Protein AF-A0A1V5QU89-F1 (afdb_monomer_lite)

Secondary structure (DSSP, 8-state):
-------------PPPPPSPPP-TTHHHHHHHHHHHHHS-PPPHHHHHHHHHHHHHHHHHHHTT---GGGG---TT--S--SHHHHHHHHHHHHHHHHHTS-TTTT--S-TTSPPHHHHHHTS-HHHHHHHHHH-TTHHHHHHHHHTT-

Foldseek 3Di:
DDDDDDDDDDDDDDDDDDDDDPPVPVVVVVVVVVVVVVQDQDDVVLLVVLVVLVCVQLVCLLVLHGDVVSLDDPPPDDDQHDDSSVQSPLVSLLVCCVVVVCLLVQDDPDPPDDGNLRSLVVHDPVVNVSVCVSDVSNVVSNVNNVVVD

Radius of gyration: 30.89 Å; chains: 1; bounding box: 98×72×44 Å

pLDDT: mean 72.02, std 16.31, range [33.56, 92.19]

Sequence (149 aa):
MFNPAISPPSGAGPRPPGPERPPSSGFASALSEARQALEPTPDPRDEAAALQEKFRILYRLSLGLVDPALLKAKEGGEAPAGPARMEVETLKQLLRRLLRGGAAEGRSDDPQEPSLSALFQALPSEIRNLLLRAFPWLQKALQMEAQRS

Structure (mmCIF, N/CA/C/O backbone):
data_AF-A0A1V5QU89-F1
#
_entry.id   AF-A0A1V5QU89-F1
#
loop_
_atom_site.group_PDB
_atom_site.id
_atom_site.type_symbol
_atom_site.label_atom_id
_atom_site.label_alt_id
_atom_site.label_comp_id
_atom_site.label_asym_id
_atom_site.label_entity_id
_atom_site.label_seq_id
_atom_site.pdbx_PDB_ins_code
_atom_site.Cartn_x
_atom_site.Cartn_y
_atom_site.Cartn_z
_atom_site.occupancy
_atom_site.B_iso_or_equiv
_atom_site.auth_seq_id
_atom_site.auth_comp_id
_atom_site.auth_asym_id
_atom_site.auth_atom_id
_atom_site.pdbx_PDB_model_num
ATOM 1 N N . MET A 1 1 ? 86.283 55.323 -20.550 1.00 38.22 1 MET A N 1
ATOM 2 C CA . MET A 1 1 ? 85.951 55.886 -19.220 1.00 38.22 1 MET A CA 1
ATOM 3 C C . MET A 1 1 ? 84.440 56.092 -19.135 1.00 38.22 1 MET A C 1
ATOM 5 O O . MET A 1 1 ? 83.819 56.298 -20.165 1.00 38.22 1 MET A O 1
ATOM 9 N N . PHE A 1 2 ? 83.887 55.910 -17.935 1.00 33.56 2 PHE A N 1
ATOM 10 C CA . PHE A 1 2 ? 82.477 55.697 -17.560 1.00 33.56 2 PHE A CA 1
ATOM 11 C C . PHE A 1 2 ? 81.513 56.905 -17.712 1.00 33.56 2 PHE A C 1
ATOM 13 O O . PHE A 1 2 ? 81.912 58.005 -17.357 1.00 33.56 2 PHE A O 1
ATOM 20 N N . ASN A 1 3 ? 80.252 56.590 -18.097 1.00 44.69 3 ASN A N 1
ATOM 21 C CA . ASN A 1 3 ? 78.893 57.108 -17.737 1.00 44.69 3 ASN A CA 1
ATOM 22 C C . ASN A 1 3 ? 78.545 58.625 -17.798 1.00 44.69 3 ASN A C 1
ATOM 24 O O . ASN A 1 3 ? 79.433 59.430 -17.545 1.00 44.69 3 ASN A O 1
ATOM 28 N N . PRO A 1 4 ? 77.263 59.050 -18.041 1.00 50.00 4 PRO A N 1
ATOM 29 C CA . PRO A 1 4 ? 76.065 58.543 -17.332 1.00 50.00 4 PRO A CA 1
ATOM 30 C C . PRO A 1 4 ? 74.681 58.580 -18.053 1.00 50.00 4 PRO A C 1
ATOM 32 O O . PRO A 1 4 ? 74.516 59.084 -19.156 1.00 50.00 4 PRO A O 1
ATOM 35 N N . ALA A 1 5 ? 73.681 58.126 -17.285 1.00 40.44 5 ALA A N 1
ATOM 36 C CA . ALA A 1 5 ? 72.292 58.603 -17.211 1.00 40.44 5 ALA A CA 1
ATOM 37 C C . ALA A 1 5 ? 71.214 57.949 -18.101 1.00 40.44 5 ALA A C 1
ATOM 39 O O . ALA A 1 5 ? 71.023 58.232 -19.277 1.00 40.44 5 ALA A O 1
ATOM 40 N N . ILE A 1 6 ? 70.441 57.120 -17.401 1.00 48.19 6 ILE A N 1
ATOM 41 C CA . ILE A 1 6 ? 69.148 56.526 -17.725 1.00 48.19 6 ILE A CA 1
ATOM 42 C C . ILE A 1 6 ? 68.062 57.613 -17.787 1.00 48.19 6 ILE A C 1
ATOM 44 O O . ILE A 1 6 ? 67.960 58.449 -16.888 1.00 48.19 6 ILE A O 1
ATOM 48 N N . SER A 1 7 ? 67.183 57.536 -18.787 1.00 43.94 7 SER A N 1
ATOM 49 C CA . SER A 1 7 ? 65.785 57.984 -18.701 1.00 43.94 7 SER A CA 1
ATOM 50 C C . SER A 1 7 ? 64.900 57.147 -19.643 1.00 43.94 7 SER A C 1
ATOM 52 O O . SER A 1 7 ? 65.398 56.667 -20.662 1.00 43.94 7 SER A O 1
ATOM 54 N N . PRO A 1 8 ? 63.626 56.896 -19.281 1.00 58.94 8 PRO A N 1
ATOM 55 C CA . PRO A 1 8 ? 62.801 55.838 -19.865 1.00 58.94 8 PRO A CA 1
ATOM 56 C C . PRO A 1 8 ? 61.968 56.347 -21.052 1.00 58.94 8 PRO A C 1
ATOM 58 O O . PRO A 1 8 ? 61.828 57.557 -21.234 1.00 58.94 8 PRO A O 1
ATOM 61 N N . PRO A 1 9 ? 61.293 55.443 -21.781 1.00 43.44 9 PRO A N 1
ATOM 62 C CA . PRO A 1 9 ? 59.953 55.801 -22.219 1.00 43.44 9 PRO A CA 1
ATOM 63 C C . PRO A 1 9 ? 58.907 54.742 -21.876 1.00 43.44 9 PRO A C 1
ATOM 65 O O . PRO A 1 9 ? 59.068 53.542 -22.096 1.00 43.44 9 PRO A O 1
ATOM 68 N N . SER A 1 10 ? 57.805 55.269 -21.348 1.00 49.88 10 SER A N 1
ATOM 69 C CA . SER A 1 10 ? 56.456 54.728 -21.373 1.00 49.88 10 SER A CA 1
ATOM 70 C C . SER A 1 10 ? 56.177 53.840 -22.582 1.00 49.88 10 SER A C 1
ATOM 72 O O . SER A 1 10 ? 56.321 54.255 -23.728 1.00 49.88 10 SER A O 1
ATOM 74 N N . GLY A 1 11 ? 55.671 52.647 -22.304 1.00 41.56 11 GLY A N 1
ATOM 75 C CA . GLY A 1 11 ? 55.155 51.740 -23.314 1.00 41.56 11 GLY A CA 1
ATOM 76 C C . GLY A 1 11 ? 54.374 50.632 -22.638 1.00 41.56 11 GLY A C 1
ATOM 77 O O . GLY A 1 11 ? 54.905 49.557 -22.383 1.00 41.56 11 GLY A O 1
ATOM 78 N N . ALA A 1 12 ? 53.122 50.922 -22.292 1.00 50.53 12 ALA A N 1
ATOM 79 C CA . ALA A 1 12 ? 52.159 49.915 -21.883 1.00 50.53 12 ALA A CA 1
ATOM 80 C C . ALA A 1 12 ? 51.992 48.891 -23.021 1.00 50.53 12 ALA A C 1
ATOM 82 O O . ALA A 1 12 ? 51.445 49.211 -24.073 1.00 50.53 12 ALA A O 1
ATOM 83 N N . GLY A 1 13 ? 52.484 47.672 -22.802 1.00 43.09 13 GLY A N 1
ATOM 84 C CA . GLY A 1 13 ? 52.249 46.495 -23.639 1.00 43.09 13 GLY A CA 1
ATOM 85 C C . GLY A 1 13 ? 51.546 45.407 -22.816 1.00 43.09 13 GLY A C 1
ATOM 86 O O . GLY A 1 13 ? 51.768 45.334 -21.605 1.00 43.09 13 GLY A O 1
ATOM 87 N N . PRO A 1 14 ? 50.650 44.609 -23.421 1.00 48.91 14 PRO A N 1
ATOM 88 C CA . PRO A 1 14 ? 49.651 43.828 -22.698 1.00 48.91 14 PRO A CA 1
ATOM 89 C C . PRO A 1 14 ? 50.272 42.721 -21.836 1.00 48.91 14 PRO A C 1
ATOM 91 O O . PRO A 1 14 ? 51.182 42.008 -22.257 1.00 48.91 14 PRO A O 1
ATOM 94 N N . ARG A 1 15 ? 49.739 42.577 -20.616 1.00 51.44 15 ARG A N 1
ATOM 95 C CA . ARG A 1 15 ? 50.025 41.474 -19.686 1.00 51.44 15 ARG A CA 1
ATOM 96 C C . ARG A 1 15 ? 49.841 40.119 -20.394 1.00 51.44 15 ARG A C 1
ATOM 98 O O . ARG A 1 15 ? 48.852 39.969 -21.113 1.00 51.44 15 ARG A O 1
ATOM 105 N N . PRO A 1 16 ? 50.713 39.122 -20.155 1.00 54.44 16 PRO A N 1
ATOM 106 C CA . PRO A 1 16 ? 50.487 37.769 -20.655 1.00 54.44 16 PRO A CA 1
ATOM 107 C C . PRO A 1 16 ? 49.185 37.202 -20.061 1.00 54.44 16 PRO A C 1
ATOM 109 O O . PRO A 1 16 ? 48.870 37.508 -18.903 1.00 54.44 16 PRO A O 1
ATOM 112 N N . PRO A 1 17 ? 48.413 36.402 -20.820 1.00 51.78 17 PRO A N 1
ATOM 113 C CA . PRO A 1 17 ? 47.207 35.780 -20.295 1.00 51.78 17 PRO A CA 1
ATOM 114 C C . PRO A 1 17 ? 47.590 34.871 -19.122 1.00 51.78 17 PRO A C 1
ATOM 116 O O . PRO A 1 17 ? 48.473 34.022 -19.235 1.00 51.78 17 PRO A O 1
ATOM 119 N N . GLY A 1 18 ? 46.962 35.105 -17.968 1.00 50.09 18 GLY A N 1
ATOM 120 C CA . GLY A 1 18 ? 47.075 34.224 -16.807 1.00 50.09 18 GLY A CA 1
ATOM 121 C C . GLY A 1 18 ? 46.565 32.815 -17.132 1.00 50.09 18 GLY A C 1
ATOM 122 O O . GLY A 1 18 ? 45.877 32.642 -18.140 1.00 50.09 18 GLY A O 1
ATOM 123 N N . PRO A 1 19 ? 46.896 31.810 -16.300 1.00 48.00 19 PRO A N 1
ATOM 124 C CA . PRO A 1 19 ? 46.537 30.421 -16.559 1.00 48.00 19 PRO A CA 1
ATOM 125 C C . PRO A 1 19 ? 45.036 30.312 -16.810 1.00 48.00 19 PRO A C 1
ATOM 127 O O . PRO A 1 19 ? 44.230 30.851 -16.045 1.00 48.00 19 PRO A O 1
ATOM 130 N N . GLU A 1 20 ? 44.688 29.660 -17.918 1.00 50.91 20 GLU A N 1
ATOM 131 C CA . GLU A 1 20 ? 43.312 29.460 -18.332 1.00 50.91 20 GLU A CA 1
ATOM 132 C C . GLU A 1 20 ? 42.487 28.918 -17.166 1.00 50.91 20 GLU A C 1
ATOM 134 O O . GLU A 1 20 ? 42.821 27.925 -16.515 1.00 50.91 20 GLU A O 1
ATOM 139 N N . ARG A 1 21 ? 41.402 29.633 -16.883 1.00 54.91 21 ARG A N 1
ATOM 140 C CA . ARG A 1 21 ? 40.349 29.216 -15.967 1.00 54.91 21 ARG A CA 1
ATOM 141 C C . ARG A 1 21 ? 39.926 27.798 -16.388 1.00 54.91 21 ARG A C 1
ATOM 143 O O . ARG A 1 21 ? 39.635 27.614 -17.570 1.00 54.91 21 ARG A O 1
ATOM 150 N N . PRO A 1 22 ? 39.881 26.800 -15.488 1.00 53.59 22 PRO A N 1
ATOM 151 C CA . PRO A 1 22 ? 39.483 25.455 -15.888 1.00 53.59 22 PRO A CA 1
ATOM 152 C C . PRO A 1 22 ? 38.062 25.494 -16.478 1.00 53.59 22 PRO A C 1
ATOM 154 O O . PRO A 1 22 ? 37.254 26.315 -16.026 1.00 53.59 22 PRO A O 1
ATOM 157 N N . PRO A 1 23 ? 37.715 24.623 -17.447 1.00 48.41 23 PRO A N 1
ATOM 158 C CA . PRO A 1 23 ? 36.350 24.500 -17.951 1.00 48.41 23 PRO A CA 1
ATOM 159 C C . PRO A 1 23 ? 35.462 23.869 -16.866 1.00 48.41 23 PRO A C 1
ATOM 161 O O . PRO A 1 23 ? 35.110 22.693 -16.910 1.00 48.41 23 PRO A O 1
ATOM 164 N N . SER A 1 24 ? 35.098 24.645 -15.848 1.00 54.50 24 SER A N 1
ATOM 165 C CA . SER A 1 24 ? 34.388 24.176 -14.654 1.00 54.50 24 SER A CA 1
ATOM 166 C C . SER A 1 24 ? 32.882 23.966 -14.857 1.00 54.50 24 SER A C 1
ATOM 168 O O . SER A 1 24 ? 32.179 23.662 -13.900 1.00 54.50 24 SER A O 1
ATOM 170 N N . SER A 1 25 ? 32.373 24.068 -16.089 1.00 57.69 25 SER A N 1
ATOM 171 C CA . SER A 1 25 ? 30.949 23.856 -16.395 1.00 57.69 25 SER A CA 1
ATOM 172 C C . SER A 1 25 ? 30.681 22.581 -17.208 1.00 57.69 25 SER A C 1
ATOM 174 O O . SER A 1 25 ? 29.735 21.855 -16.905 1.00 57.69 25 SER A O 1
ATOM 176 N N . GLY A 1 26 ? 31.547 22.237 -18.170 1.00 58.09 26 GLY A N 1
ATOM 177 C CA . GLY A 1 26 ? 31.372 21.041 -19.005 1.00 58.09 26 GLY A CA 1
ATOM 178 C C . GLY A 1 26 ? 31.742 19.741 -18.293 1.00 58.09 26 GLY A C 1
ATOM 179 O O . GLY A 1 26 ? 31.013 18.763 -18.384 1.00 58.09 26 GLY A O 1
ATOM 180 N N . PHE A 1 27 ? 32.833 19.742 -17.519 1.00 66.81 27 PHE A N 1
ATOM 181 C CA . PHE A 1 27 ? 33.292 18.545 -16.808 1.00 66.81 27 PHE A CA 1
ATOM 182 C C . PHE A 1 27 ? 32.328 18.121 -15.694 1.00 66.81 27 PHE A C 1
ATOM 184 O O . PHE A 1 27 ? 32.029 16.941 -15.557 1.00 66.81 27 PHE A O 1
ATOM 191 N N . ALA A 1 28 ? 31.800 19.079 -14.926 1.00 66.69 28 ALA A N 1
ATOM 192 C CA . ALA A 1 28 ? 30.814 18.795 -13.884 1.00 66.69 28 ALA A CA 1
ATOM 193 C C . ALA A 1 28 ? 29.495 18.264 -14.473 1.00 66.69 28 ALA A C 1
ATOM 195 O O . ALA A 1 28 ? 28.909 17.338 -13.919 1.00 66.69 28 ALA A O 1
ATOM 196 N N . SER A 1 29 ? 29.069 18.803 -15.620 1.00 67.31 29 SER A N 1
ATOM 197 C CA . SER A 1 29 ? 27.878 18.332 -16.337 1.00 67.31 29 SER A CA 1
ATOM 198 C C . SER A 1 29 ? 28.091 16.931 -16.916 1.00 67.31 29 SER A C 1
ATOM 200 O O . SER A 1 29 ? 27.281 16.050 -16.657 1.00 67.31 29 SER A O 1
ATOM 202 N N . ALA A 1 30 ? 29.231 16.681 -17.567 1.00 73.12 30 ALA A N 1
ATOM 203 C CA . ALA A 1 30 ? 29.586 15.365 -18.099 1.00 73.12 30 ALA A CA 1
ATOM 204 C C . ALA A 1 30 ? 29.763 14.309 -16.995 1.00 73.12 30 ALA A C 1
ATOM 206 O O . ALA A 1 30 ? 29.394 13.153 -17.174 1.00 73.12 30 ALA A O 1
ATOM 207 N N . LEU A 1 31 ? 30.292 14.693 -15.827 1.00 71.50 31 LEU A N 1
ATOM 208 C CA . LEU A 1 31 ? 30.388 13.812 -14.662 1.00 71.50 31 LEU A CA 1
ATOM 209 C C . LEU A 1 31 ? 29.003 13.510 -14.068 1.00 71.50 31 LEU A C 1
ATOM 211 O O . LEU A 1 31 ? 28.771 12.398 -13.600 1.00 71.50 31 LEU A O 1
ATOM 215 N N . SER A 1 32 ? 28.085 14.480 -14.100 1.00 66.38 32 SER A N 1
ATOM 216 C CA . SER A 1 32 ? 26.687 14.302 -13.693 1.00 66.38 32 SER A CA 1
ATOM 217 C C . SER A 1 32 ? 25.935 13.377 -14.656 1.00 66.38 32 SER A C 1
ATOM 219 O O . SER A 1 32 ? 25.279 12.441 -14.208 1.00 66.38 32 SER A O 1
ATOM 221 N N . GLU A 1 33 ? 26.092 13.563 -15.968 1.00 63.84 33 GLU A N 1
ATOM 222 C CA . GLU A 1 33 ? 25.523 12.683 -16.999 1.00 63.84 33 GLU A CA 1
ATOM 223 C C . GLU A 1 33 ? 26.108 11.269 -16.925 1.00 63.84 33 GLU A C 1
ATOM 225 O O . GLU A 1 33 ? 25.363 10.292 -16.940 1.00 63.84 33 GLU A O 1
ATOM 230 N N . ALA A 1 34 ? 27.428 11.139 -16.761 1.00 66.12 34 ALA A N 1
ATOM 231 C CA . ALA A 1 34 ? 28.078 9.844 -16.586 1.00 66.12 34 ALA A CA 1
ATOM 232 C C . ALA A 1 34 ? 27.600 9.135 -15.309 1.00 66.12 34 ALA A C 1
ATOM 234 O O . ALA A 1 34 ? 27.392 7.926 -15.331 1.00 66.12 34 ALA A O 1
ATOM 235 N N . ARG A 1 35 ? 27.369 9.873 -14.212 1.00 60.03 35 ARG A N 1
ATOM 236 C CA . ARG A 1 35 ? 26.763 9.318 -12.990 1.00 60.03 35 ARG A CA 1
ATOM 237 C C . ARG A 1 35 ? 25.326 8.857 -13.210 1.00 60.03 35 ARG A C 1
ATOM 239 O O . ARG A 1 35 ? 24.988 7.779 -12.749 1.00 60.03 35 ARG A O 1
ATOM 246 N N . GLN A 1 36 ? 24.508 9.624 -13.928 1.00 56.53 36 GLN A N 1
ATOM 247 C CA . GLN A 1 36 ? 23.132 9.230 -14.252 1.00 56.53 36 GLN A CA 1
ATOM 248 C C . GLN A 1 36 ? 23.075 8.021 -15.197 1.00 56.53 36 GLN A C 1
ATOM 250 O O . GLN A 1 36 ? 22.178 7.197 -15.073 1.00 56.53 36 GLN A O 1
ATOM 255 N N . ALA A 1 37 ? 24.052 7.869 -16.096 1.00 58.91 37 ALA A N 1
ATOM 256 C CA . ALA A 1 37 ? 24.194 6.687 -16.950 1.00 58.91 37 ALA A CA 1
ATOM 257 C C . ALA A 1 37 ? 24.700 5.438 -16.197 1.00 58.91 37 ALA A C 1
ATOM 259 O O . ALA A 1 37 ? 24.562 4.322 -16.695 1.00 58.91 37 ALA A O 1
ATOM 260 N N . LEU A 1 38 ? 25.298 5.630 -15.016 1.00 56.53 38 LEU A N 1
ATOM 261 C CA . LEU A 1 38 ? 25.749 4.581 -14.096 1.00 56.53 38 LEU A CA 1
ATOM 262 C C . LEU A 1 38 ? 24.706 4.246 -13.018 1.00 56.53 38 LEU A C 1
ATOM 264 O O . LEU A 1 38 ? 24.891 3.265 -12.297 1.00 56.53 38 LEU A O 1
ATOM 268 N N . GLU A 1 39 ? 23.626 5.025 -12.899 1.00 55.31 39 GLU A N 1
ATOM 269 C CA . GLU A 1 39 ? 22.482 4.634 -12.080 1.00 55.31 39 GLU A CA 1
ATOM 270 C C . GLU A 1 39 ? 21.807 3.428 -12.750 1.00 55.31 39 GLU A C 1
ATOM 272 O O . GLU A 1 39 ? 21.556 3.459 -13.960 1.00 55.31 39 GLU A O 1
ATOM 277 N N . PRO A 1 40 ? 21.538 2.342 -12.003 1.00 55.94 40 PRO A N 1
ATOM 278 C CA . PRO A 1 40 ? 20.960 1.136 -12.569 1.00 55.94 40 PRO A CA 1
ATOM 279 C C . PRO A 1 40 ? 19.612 1.484 -13.194 1.00 55.94 40 PRO A C 1
ATOM 281 O O . PRO A 1 40 ? 18.650 1.830 -12.506 1.00 55.94 40 PRO A O 1
ATOM 284 N N . THR A 1 41 ? 19.549 1.404 -14.521 1.00 57.97 41 THR A N 1
ATOM 285 C CA . THR A 1 41 ? 18.286 1.522 -15.238 1.00 57.97 41 THR A CA 1
ATOM 286 C C . THR A 1 41 ? 17.426 0.336 -14.813 1.00 57.97 41 THR A C 1
ATOM 288 O O . THR A 1 41 ? 17.884 -0.806 -14.907 1.00 57.97 41 THR A O 1
ATOM 291 N N . PRO A 1 42 ? 16.213 0.570 -14.290 1.00 61.34 42 PRO A N 1
ATOM 292 C CA . PRO A 1 42 ? 15.371 -0.522 -13.838 1.00 61.34 42 PRO A CA 1
ATOM 293 C C . PRO A 1 42 ? 15.008 -1.414 -15.027 1.00 61.34 42 PRO A C 1
ATOM 295 O O . PRO A 1 42 ? 14.614 -0.919 -16.085 1.00 61.34 42 PRO A O 1
ATOM 298 N N . ASP A 1 43 ? 15.156 -2.733 -14.866 1.00 71.88 43 ASP A N 1
ATOM 299 C CA . ASP A 1 43 ? 14.748 -3.681 -15.902 1.00 71.88 43 ASP A CA 1
ATOM 300 C C . ASP A 1 43 ? 13.231 -3.520 -16.132 1.00 71.88 43 ASP A C 1
ATOM 302 O O . ASP A 1 43 ? 12.445 -3.635 -15.182 1.00 71.88 43 ASP A O 1
ATOM 306 N N . PRO A 1 44 ? 12.773 -3.266 -17.371 1.00 71.50 44 PRO A N 1
ATOM 307 C CA . PRO A 1 44 ? 11.353 -3.074 -17.663 1.00 71.50 44 PRO A CA 1
ATOM 308 C C . PRO A 1 44 ? 10.486 -4.278 -17.259 1.00 71.50 44 PRO A C 1
ATOM 310 O O . PRO A 1 44 ? 9.293 -4.122 -16.984 1.00 71.50 44 PRO A O 1
ATOM 313 N N . ARG A 1 45 ? 11.056 -5.489 -17.191 1.00 75.88 45 ARG A N 1
ATOM 314 C CA . ARG A 1 45 ? 10.357 -6.679 -16.682 1.00 75.88 45 ARG A CA 1
ATOM 315 C C . ARG A 1 45 ? 10.164 -6.622 -15.173 1.00 75.88 45 ARG A C 1
ATOM 317 O O . ARG A 1 45 ? 9.100 -7.016 -14.692 1.00 75.88 45 ARG A O 1
ATOM 324 N N . ASP A 1 46 ? 11.154 -6.124 -14.438 1.00 75.50 46 ASP A N 1
ATOM 325 C CA . ASP A 1 46 ? 11.048 -5.922 -12.994 1.00 75.50 46 ASP A CA 1
ATOM 326 C C . ASP A 1 46 ? 10.039 -4.818 -12.657 1.00 75.50 46 ASP A C 1
ATOM 328 O O . ASP A 1 46 ? 9.279 -4.965 -11.696 1.00 75.50 46 ASP A O 1
ATOM 332 N N . GLU A 1 47 ? 9.964 -3.758 -13.469 1.00 79.00 47 GLU A N 1
ATOM 333 C CA . GLU A 1 47 ? 8.930 -2.729 -13.319 1.00 79.00 47 GLU A CA 1
ATOM 334 C C . GLU A 1 47 ? 7.527 -3.268 -13.605 1.00 79.00 47 GLU A C 1
ATOM 336 O O . GLU A 1 47 ? 6.605 -3.044 -12.817 1.00 79.00 47 GLU A O 1
ATOM 341 N N . ALA A 1 48 ? 7.352 -4.021 -14.695 1.00 81.00 48 ALA A N 1
ATOM 342 C CA . ALA A 1 48 ? 6.066 -4.628 -15.028 1.00 81.00 48 ALA A CA 1
ATOM 343 C C . ALA A 1 48 ? 5.598 -5.606 -13.935 1.00 81.00 48 ALA A C 1
ATOM 345 O O . ALA A 1 48 ? 4.424 -5.599 -13.555 1.00 81.00 48 ALA A O 1
ATOM 346 N N . ALA A 1 49 ? 6.518 -6.405 -13.382 1.00 83.94 49 ALA A N 1
ATOM 347 C CA . ALA A 1 49 ? 6.233 -7.294 -12.260 1.00 83.94 49 ALA A CA 1
ATOM 348 C C . ALA A 1 49 ? 5.845 -6.513 -10.992 1.00 83.94 49 ALA A C 1
ATOM 350 O O . ALA A 1 49 ? 4.876 -6.881 -10.323 1.00 83.94 49 ALA A O 1
ATOM 351 N N . ALA A 1 50 ? 6.541 -5.411 -10.691 1.00 84.19 50 ALA A N 1
ATOM 352 C CA . ALA A 1 50 ? 6.206 -4.542 -9.566 1.00 84.19 50 ALA A CA 1
ATOM 353 C C . ALA A 1 50 ? 4.817 -3.909 -9.736 1.00 84.19 50 ALA A C 1
ATOM 355 O O . ALA A 1 50 ? 4.006 -3.933 -8.813 1.00 84.19 50 ALA A O 1
ATOM 356 N N . LEU A 1 51 ? 4.483 -3.413 -10.929 1.00 86.31 51 LEU A N 1
ATOM 357 C CA . LEU A 1 51 ? 3.147 -2.886 -11.214 1.00 86.31 51 LEU A CA 1
ATOM 358 C C . LEU A 1 51 ? 2.070 -3.965 -11.063 1.00 86.31 51 LEU A C 1
ATOM 360 O O . LEU A 1 51 ? 1.037 -3.718 -10.441 1.00 86.31 51 LEU A O 1
ATOM 364 N N . GLN A 1 52 ? 2.307 -5.177 -11.570 1.00 87.06 52 GLN A N 1
ATOM 365 C CA . GLN A 1 52 ? 1.370 -6.288 -11.404 1.00 87.06 52 GLN A CA 1
ATOM 366 C C . GLN A 1 52 ? 1.161 -6.635 -9.922 1.00 87.06 52 GLN A C 1
ATOM 368 O O . GLN A 1 52 ? 0.031 -6.872 -9.487 1.00 87.06 52 GLN A O 1
ATOM 373 N N . GLU A 1 53 ? 2.232 -6.638 -9.131 1.00 88.25 53 GLU A N 1
ATOM 374 C CA . GLU A 1 53 ? 2.163 -6.857 -7.690 1.00 88.25 53 GLU A CA 1
ATOM 375 C C . GLU A 1 53 ? 1.404 -5.730 -6.975 1.00 88.25 53 GLU A C 1
ATOM 377 O O . GLU A 1 53 ? 0.491 -6.015 -6.194 1.00 88.25 53 GLU A O 1
ATOM 382 N N . LYS A 1 54 ? 1.686 -4.466 -7.316 1.00 90.00 54 LYS A N 1
ATOM 383 C CA . LYS A 1 54 ? 0.943 -3.287 -6.846 1.00 90.00 54 LYS A CA 1
ATOM 384 C C . LYS A 1 54 ? -0.551 -3.461 -7.091 1.00 90.00 54 LYS A C 1
ATOM 386 O O . LYS A 1 54 ? -1.340 -3.344 -6.157 1.00 90.00 54 LYS A O 1
ATOM 391 N N . PHE A 1 55 ? -0.950 -3.809 -8.314 1.00 90.06 55 PHE A N 1
ATOM 392 C CA . PHE A 1 55 ? -2.359 -4.032 -8.641 1.00 90.06 55 PHE A CA 1
ATOM 393 C C . PHE A 1 55 ? -2.981 -5.158 -7.816 1.00 90.06 55 PHE A C 1
ATOM 395 O O . PHE A 1 55 ? -4.098 -4.999 -7.328 1.00 90.06 55 PHE A O 1
ATOM 402 N N . ARG A 1 56 ? -2.271 -6.272 -7.600 1.00 90.19 56 ARG A N 1
ATOM 403 C CA . ARG A 1 56 ? -2.769 -7.374 -6.759 1.00 90.19 56 ARG A CA 1
ATOM 404 C C . ARG A 1 56 ? -2.981 -6.937 -5.311 1.00 90.19 56 ARG A C 1
ATOM 406 O O . ARG A 1 56 ? -4.016 -7.269 -4.734 1.00 90.19 56 ARG A O 1
ATOM 413 N N . ILE A 1 57 ? -2.034 -6.190 -4.744 1.00 90.69 57 ILE A N 1
ATOM 414 C CA . ILE A 1 57 ? -2.126 -5.662 -3.377 1.00 90.69 57 ILE A CA 1
ATOM 415 C C . ILE A 1 57 ? -3.303 -4.683 -3.267 1.00 90.69 57 ILE A C 1
ATOM 417 O O . ILE A 1 57 ? -4.158 -4.851 -2.398 1.00 90.69 57 ILE A O 1
ATOM 421 N N . LEU A 1 58 ? -3.395 -3.705 -4.175 1.00 91.00 58 LEU A N 1
ATOM 422 C CA . LEU A 1 58 ? -4.465 -2.702 -4.178 1.00 91.00 58 LEU A CA 1
ATOM 423 C C . LEU A 1 58 ? -5.847 -3.325 -4.405 1.00 91.00 58 LEU A C 1
ATOM 425 O O . LEU A 1 58 ? -6.809 -2.941 -3.744 1.00 91.00 58 LEU A O 1
ATOM 429 N N . TYR A 1 59 ? -5.951 -4.320 -5.289 1.00 89.62 59 TYR A N 1
ATOM 430 C CA . TYR A 1 59 ? -7.195 -5.050 -5.518 1.00 89.62 59 TYR A CA 1
ATOM 431 C C . TYR A 1 59 ? -7.660 -5.768 -4.249 1.00 89.62 59 TYR A C 1
ATOM 433 O O . TYR A 1 59 ? -8.811 -5.616 -3.845 1.00 89.62 59 TYR A O 1
ATOM 441 N N . ARG A 1 60 ? -6.767 -6.489 -3.560 1.00 88.25 60 ARG A N 1
ATOM 442 C CA . ARG A 1 60 ? -7.099 -7.141 -2.282 1.00 88.25 60 ARG A CA 1
ATOM 443 C C . ARG A 1 60 ? -7.508 -6.118 -1.221 1.00 88.25 60 ARG A C 1
ATOM 445 O O . ARG A 1 60 ? -8.553 -6.297 -0.597 1.00 88.25 60 ARG A O 1
ATOM 452 N N . LEU A 1 61 ? -6.764 -5.018 -1.103 1.00 88.69 61 LEU A N 1
ATOM 453 C CA . LEU A 1 61 ? -7.086 -3.909 -0.198 1.00 88.69 61 LEU A CA 1
ATOM 454 C C . LEU A 1 61 ? -8.468 -3.313 -0.468 1.00 88.69 61 LEU A C 1
ATOM 456 O O . LEU A 1 61 ? -9.195 -3.015 0.474 1.00 88.69 61 LEU A O 1
ATOM 460 N N . SER A 1 62 ? -8.859 -3.183 -1.738 1.00 85.19 62 SER A N 1
ATOM 461 C CA . SER A 1 62 ? -10.191 -2.689 -2.111 1.00 85.19 62 SER A CA 1
ATOM 462 C C . SER A 1 62 ? -11.330 -3.612 -1.669 1.00 85.19 62 SER A C 1
ATOM 464 O O . SER A 1 62 ? -12.447 -3.148 -1.463 1.00 85.19 62 SER A O 1
ATOM 466 N N . LEU A 1 63 ? -11.034 -4.897 -1.456 1.00 85.56 63 LEU A N 1
ATOM 467 C CA . LEU A 1 63 ? -11.957 -5.885 -0.898 1.00 85.56 63 LEU A CA 1
ATOM 468 C C . LEU A 1 63 ? -11.894 -5.951 0.639 1.00 85.56 63 LEU A C 1
ATOM 470 O O . LEU A 1 63 ? -12.531 -6.816 1.234 1.00 85.56 63 LEU A O 1
ATOM 474 N N . GLY A 1 64 ? -11.101 -5.090 1.287 1.00 80.75 64 GLY A N 1
ATOM 475 C CA . GLY A 1 64 ? -10.843 -5.151 2.728 1.00 80.75 64 GLY A CA 1
ATOM 476 C C . GLY A 1 64 ? -9.990 -6.353 3.147 1.00 80.75 64 GLY A C 1
ATOM 477 O O . GLY A 1 64 ? -9.967 -6.712 4.321 1.00 80.75 64 GLY A O 1
ATOM 478 N N . LEU A 1 65 ? -9.303 -6.994 2.198 1.00 82.00 65 LEU A N 1
ATOM 479 C CA . LEU A 1 65 ? -8.455 -8.155 2.440 1.00 82.00 65 LEU A CA 1
ATOM 480 C C . LEU A 1 65 ? -6.983 -7.762 2.354 1.00 82.00 65 LEU A C 1
ATOM 482 O O . LEU A 1 65 ? -6.566 -7.030 1.457 1.00 82.00 65 LEU A O 1
ATOM 486 N N . VAL A 1 66 ? -6.169 -8.325 3.240 1.00 83.12 66 VAL A N 1
ATOM 487 C CA . VAL A 1 66 ? -4.713 -8.225 3.149 1.00 83.12 66 VAL A CA 1
ATOM 488 C C . VAL A 1 66 ? -4.145 -9.630 3.144 1.00 83.12 66 VAL A C 1
ATOM 490 O O . VAL A 1 66 ? -4.372 -10.398 4.073 1.00 83.12 66 VAL A O 1
ATOM 493 N N . ASP A 1 67 ? -3.436 -9.974 2.074 1.00 82.81 67 ASP A N 1
ATOM 494 C CA . ASP A 1 67 ? -2.786 -11.273 1.946 1.00 82.81 67 ASP A CA 1
ATOM 495 C C . ASP A 1 67 ? -1.346 -11.168 2.473 1.00 82.81 67 ASP A C 1
ATOM 497 O O . ASP A 1 67 ? -0.510 -10.534 1.821 1.00 82.81 67 ASP A O 1
ATOM 501 N N . PRO A 1 68 ? -1.021 -11.770 3.633 1.00 80.12 68 PRO A N 1
ATOM 502 C CA . PRO A 1 68 ? 0.320 -11.700 4.202 1.00 80.12 68 PRO A CA 1
ATOM 503 C C . PRO A 1 68 ? 1.382 -12.357 3.308 1.00 80.12 68 PRO A C 1
ATOM 505 O O . PRO A 1 68 ? 2.558 -12.011 3.418 1.00 80.12 68 PRO A O 1
ATOM 508 N N . ALA A 1 69 ? 1.003 -13.255 2.388 1.00 83.06 69 ALA A N 1
ATOM 509 C CA . ALA A 1 69 ? 1.942 -13.827 1.426 1.00 83.06 69 ALA A CA 1
ATOM 510 C C . ALA A 1 69 ? 2.457 -12.779 0.425 1.00 83.06 69 ALA A C 1
ATOM 512 O O . ALA A 1 69 ? 3.617 -12.857 0.024 1.00 83.06 69 ALA A O 1
ATOM 513 N N . LEU A 1 70 ? 1.637 -11.776 0.080 1.00 81.69 70 LEU A N 1
ATOM 514 C CA . LEU A 1 70 ? 2.027 -10.649 -0.783 1.00 81.69 70 LEU A CA 1
ATOM 515 C C . LEU A 1 70 ? 2.903 -9.616 -0.060 1.00 81.69 70 LEU A C 1
ATOM 517 O O . LEU A 1 70 ? 3.445 -8.714 -0.689 1.00 81.69 70 LEU A O 1
ATOM 521 N N . LEU A 1 71 ? 3.024 -9.721 1.264 1.00 83.19 71 LEU A N 1
ATOM 522 C CA . LEU A 1 71 ? 3.774 -8.777 2.090 1.00 83.19 71 LEU A CA 1
ATOM 523 C C . LEU A 1 71 ? 5.168 -9.277 2.471 1.00 83.19 71 LEU A C 1
ATOM 525 O O . LEU A 1 71 ? 5.910 -8.553 3.136 1.00 83.19 71 LEU A O 1
ATOM 529 N N . LYS A 1 72 ? 5.529 -10.504 2.084 1.00 80.44 72 LYS A N 1
ATOM 530 C CA . LYS A 1 72 ? 6.865 -11.045 2.341 1.00 80.44 72 LYS A CA 1
ATOM 531 C C . LYS A 1 72 ? 7.907 -10.190 1.622 1.00 80.44 72 LYS A C 1
ATOM 533 O O . LYS A 1 72 ? 7.768 -9.897 0.435 1.00 80.44 72 LYS A O 1
ATOM 538 N N . ALA A 1 73 ? 8.948 -9.796 2.353 1.00 65.50 73 ALA A N 1
ATOM 539 C CA . ALA A 1 73 ? 10.113 -9.164 1.751 1.00 65.50 73 ALA A CA 1
ATOM 540 C C . ALA A 1 73 ? 10.770 -10.155 0.781 1.00 65.50 73 ALA A C 1
ATOM 542 O O . ALA A 1 73 ? 10.802 -11.358 1.059 1.00 65.50 73 ALA A O 1
ATOM 543 N N . LYS A 1 74 ? 11.309 -9.673 -0.343 1.00 62.25 74 LYS A N 1
ATOM 544 C CA . LYS A 1 74 ? 12.231 -10.505 -1.121 1.00 62.25 74 LYS A CA 1
ATOM 545 C C . LYS A 1 74 ? 13.483 -10.732 -0.277 1.00 62.25 74 LYS A C 1
ATOM 547 O O . LYS A 1 74 ? 14.219 -9.789 -0.003 1.00 62.25 74 LYS A O 1
ATOM 552 N N . GLU A 1 75 ? 13.720 -11.974 0.128 1.00 48.38 75 GLU A N 1
ATOM 553 C CA . GLU A 1 75 ? 14.993 -12.364 0.728 1.00 48.38 75 GLU A CA 1
ATOM 554 C C . GLU A 1 75 ? 16.100 -12.233 -0.332 1.00 48.38 75 GLU A C 1
ATOM 556 O O . GLU A 1 75 ? 16.005 -12.816 -1.411 1.00 48.38 75 GLU A O 1
ATOM 561 N N . GLY A 1 76 ? 17.130 -11.431 -0.043 1.00 48.66 76 GLY A N 1
ATOM 562 C CA . GLY A 1 76 ? 18.373 -11.402 -0.826 1.00 48.66 76 GLY A CA 1
ATOM 563 C C . GLY A 1 76 ? 18.376 -10.586 -2.127 1.00 48.66 76 GLY A C 1
ATOM 564 O O . GLY A 1 76 ? 19.161 -10.899 -3.016 1.00 48.66 76 GLY A O 1
ATOM 565 N N . GLY A 1 77 ? 17.533 -9.560 -2.272 1.00 46.72 77 GLY A N 1
ATOM 566 C CA . GLY A 1 77 ? 17.540 -8.681 -3.451 1.00 46.72 77 GLY A CA 1
ATOM 567 C C . GLY A 1 77 ? 18.357 -7.401 -3.256 1.00 46.72 77 GLY A C 1
ATOM 568 O O . GLY A 1 77 ? 18.219 -6.742 -2.229 1.00 46.72 77 GLY A O 1
ATOM 569 N N . GLU A 1 78 ? 19.157 -7.046 -4.264 1.00 49.44 78 GLU A N 1
ATOM 570 C CA . GLU A 1 78 ? 19.769 -5.722 -4.457 1.00 49.44 78 GLU A CA 1
ATOM 571 C C . GLU A 1 78 ? 18.741 -4.590 -4.244 1.00 49.44 78 GLU A C 1
ATOM 573 O O . GLU A 1 78 ? 17.532 -4.810 -4.389 1.00 49.44 78 GLU A O 1
ATOM 578 N N . ALA A 1 79 ? 19.219 -3.394 -3.871 1.00 54.56 79 ALA A N 1
ATOM 579 C CA . ALA A 1 79 ? 18.390 -2.217 -3.592 1.00 54.56 79 ALA A CA 1
ATOM 580 C C . ALA A 1 79 ? 17.266 -2.046 -4.637 1.00 54.56 79 ALA A C 1
ATOM 582 O O . ALA A 1 79 ? 17.487 -2.330 -5.815 1.00 54.56 79 ALA A O 1
ATOM 583 N N . PRO A 1 80 ? 16.054 -1.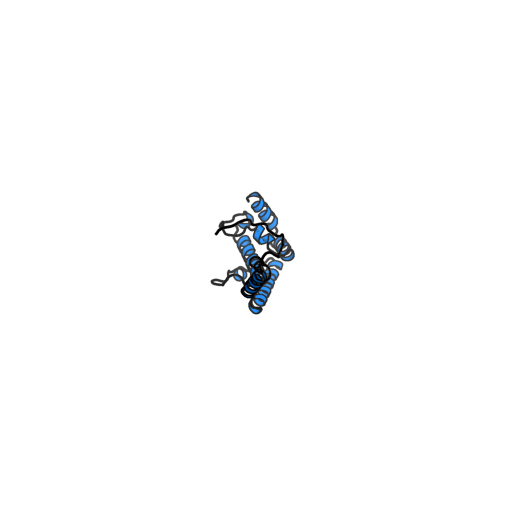611 -4.234 1.00 57.47 80 PRO A N 1
ATOM 584 C CA . PRO A 1 80 ? 14.910 -1.552 -5.136 1.00 57.47 80 PRO A CA 1
ATOM 585 C C . PRO A 1 80 ? 15.241 -0.700 -6.365 1.00 57.47 80 PRO A C 1
ATOM 587 O O . PRO A 1 80 ? 15.348 0.518 -6.271 1.00 57.47 80 PRO A O 1
ATOM 590 N N . ALA A 1 81 ? 15.391 -1.348 -7.520 1.00 62.34 81 ALA A N 1
ATOM 591 C CA . ALA A 1 81 ? 15.559 -0.663 -8.789 1.00 62.34 81 ALA A CA 1
ATOM 592 C C . ALA A 1 81 ? 14.179 -0.235 -9.309 1.00 62.34 81 ALA A C 1
ATOM 594 O O . ALA A 1 81 ? 13.282 -1.064 -9.490 1.00 62.34 81 ALA A O 1
ATOM 595 N N . GLY A 1 82 ? 14.020 1.067 -9.5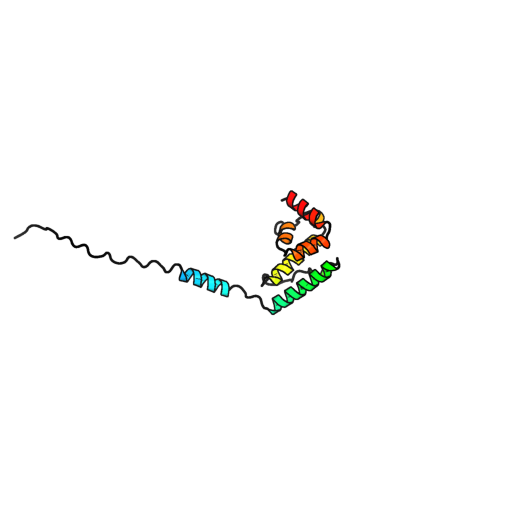37 1.00 72.31 82 GLY A N 1
ATOM 596 C CA . GLY A 1 82 ? 12.870 1.648 -10.223 1.00 72.31 82 GLY A CA 1
ATOM 597 C C . GLY A 1 82 ? 11.726 2.139 -9.319 1.00 72.31 82 GLY A C 1
ATOM 598 O O . GLY A 1 82 ? 11.463 1.584 -8.244 1.00 72.31 82 GLY A O 1
ATOM 599 N N . PRO A 1 83 ? 10.994 3.176 -9.767 1.00 78.19 83 PRO A N 1
ATOM 600 C CA . PRO A 1 83 ? 9.945 3.845 -8.995 1.00 78.19 83 PRO A CA 1
ATOM 601 C C . PRO A 1 83 ? 8.798 2.913 -8.587 1.00 78.19 83 PRO A C 1
ATOM 603 O O . PRO A 1 83 ? 8.323 2.975 -7.453 1.00 78.19 83 PRO A O 1
ATOM 606 N N . ALA A 1 84 ? 8.372 2.006 -9.474 1.00 82.06 84 ALA A N 1
ATOM 607 C CA . ALA A 1 84 ? 7.269 1.089 -9.184 1.00 82.06 84 ALA A CA 1
ATOM 608 C C . ALA A 1 84 ? 7.609 0.117 -8.042 1.00 82.06 84 ALA A C 1
ATOM 610 O O . ALA A 1 84 ? 6.762 -0.175 -7.196 1.00 82.06 84 ALA A O 1
ATOM 611 N N . ARG A 1 85 ? 8.858 -0.362 -7.988 1.00 82.25 85 ARG A N 1
ATOM 612 C CA . ARG A 1 85 ? 9.321 -1.293 -6.953 1.00 82.25 85 ARG A CA 1
ATOM 613 C C . ARG A 1 85 ? 9.438 -0.606 -5.599 1.00 82.25 85 ARG A C 1
ATOM 615 O O . ARG A 1 85 ? 9.007 -1.175 -4.600 1.00 82.25 85 ARG A O 1
ATOM 622 N N . MET A 1 86 ? 9.951 0.625 -5.575 1.00 83.44 86 MET A N 1
ATOM 623 C CA . MET A 1 86 ? 9.998 1.439 -4.357 1.00 83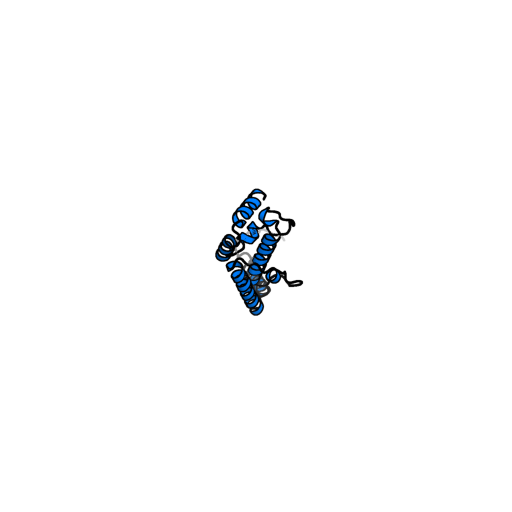.44 86 MET A CA 1
ATOM 624 C C . MET A 1 86 ? 8.604 1.663 -3.771 1.00 83.44 86 MET A C 1
ATOM 626 O O . MET A 1 86 ? 8.407 1.511 -2.565 1.00 83.44 86 MET A O 1
ATOM 630 N N . GLU A 1 87 ? 7.622 1.978 -4.616 1.00 86.75 87 GLU A N 1
ATOM 631 C CA . GLU A 1 87 ? 6.250 2.203 -4.165 1.00 86.75 87 GLU A CA 1
ATOM 632 C C . GLU A 1 87 ? 5.617 0.921 -3.596 1.00 86.75 87 GLU A C 1
ATOM 634 O O . GLU A 1 87 ? 4.997 0.952 -2.532 1.00 86.75 87 GLU A O 1
ATOM 639 N N . VAL A 1 88 ? 5.820 -0.221 -4.265 1.00 89.19 88 VAL A N 1
ATOM 640 C CA . VAL A 1 88 ? 5.356 -1.537 -3.795 1.00 89.19 88 VAL A CA 1
ATOM 641 C C . VAL A 1 88 ? 5.978 -1.900 -2.456 1.00 89.19 88 VAL A C 1
ATOM 643 O O . VAL A 1 88 ? 5.261 -2.319 -1.549 1.00 89.19 88 VAL A O 1
ATOM 646 N N . GLU A 1 89 ? 7.290 -1.737 -2.306 1.00 87.56 89 GLU A N 1
ATOM 647 C CA . GLU A 1 89 ? 7.968 -2.061 -1.052 1.00 87.56 89 GLU A CA 1
ATOM 648 C C . GLU A 1 89 ? 7.540 -1.125 0.080 1.00 87.56 89 GLU A C 1
ATOM 650 O O . GLU A 1 89 ? 7.256 -1.601 1.181 1.00 87.56 89 GLU A O 1
ATOM 655 N N . THR A 1 90 ? 7.362 0.168 -0.207 1.00 88.00 90 THR A N 1
ATOM 656 C CA . THR A 1 90 ? 6.795 1.139 0.744 1.00 88.00 90 THR A CA 1
ATOM 657 C C . THR A 1 90 ? 5.397 0.709 1.193 1.00 88.00 90 THR A C 1
ATOM 659 O O . THR A 1 90 ? 5.110 0.650 2.392 1.00 88.00 90 THR A O 1
ATOM 662 N N . LEU A 1 91 ? 4.531 0.332 0.246 1.00 89.88 91 LEU A N 1
ATOM 663 C CA . LEU A 1 91 ? 3.181 -0.150 0.533 1.00 89.88 91 LEU A CA 1
ATOM 664 C C . LEU A 1 91 ? 3.208 -1.441 1.362 1.00 89.88 91 LEU A C 1
ATOM 666 O O . LEU A 1 91 ? 2.484 -1.551 2.352 1.00 89.88 91 LEU A O 1
ATOM 670 N N . LYS A 1 92 ? 4.063 -2.408 1.013 1.00 89.06 92 LYS A N 1
ATOM 671 C CA . LYS A 1 92 ? 4.219 -3.654 1.777 1.00 89.06 92 LYS A CA 1
ATOM 672 C C . LYS A 1 92 ? 4.723 -3.393 3.188 1.00 89.06 92 LYS A C 1
ATOM 674 O O . LYS A 1 92 ? 4.266 -4.044 4.123 1.00 89.06 92 LYS A O 1
ATOM 679 N N . GLN A 1 93 ? 5.687 -2.491 3.354 1.00 86.75 93 GLN A N 1
ATOM 680 C CA . GLN A 1 93 ? 6.239 -2.143 4.659 1.00 86.75 93 GLN A CA 1
ATOM 681 C C . GLN A 1 93 ? 5.176 -1.489 5.543 1.00 86.75 93 GLN A C 1
ATOM 683 O O . GLN A 1 93 ? 4.992 -1.911 6.686 1.00 86.75 93 GLN A O 1
ATOM 688 N N . LEU A 1 94 ? 4.402 -0.553 4.986 1.00 88.38 94 LEU A N 1
ATOM 689 C CA . LEU A 1 94 ? 3.267 0.044 5.680 1.00 88.38 94 LEU A CA 1
ATOM 690 C C . LEU A 1 94 ? 2.250 -1.025 6.09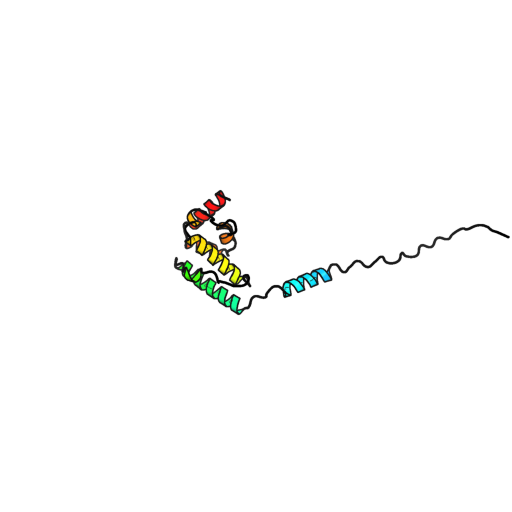9 1.00 88.38 94 LEU A C 1
ATOM 692 O O . LEU A 1 94 ? 1.883 -1.092 7.267 1.00 88.38 94 LEU A O 1
ATOM 696 N N . LEU A 1 95 ? 1.833 -1.902 5.183 1.00 88.44 95 LEU A N 1
ATOM 697 C CA . LEU A 1 95 ? 0.854 -2.954 5.474 1.00 88.44 95 LEU A CA 1
ATOM 698 C C . LEU A 1 95 ? 1.354 -3.953 6.522 1.00 88.44 95 LEU A C 1
ATOM 700 O O . LEU A 1 95 ? 0.596 -4.316 7.418 1.00 88.44 95 LEU A O 1
ATOM 704 N N . ARG A 1 96 ? 2.628 -4.360 6.469 1.00 85.50 96 ARG A N 1
ATOM 705 C CA . ARG A 1 96 ? 3.240 -5.199 7.515 1.00 85.50 96 ARG A CA 1
ATOM 706 C C . ARG A 1 96 ? 3.159 -4.525 8.876 1.00 85.50 96 ARG A C 1
ATOM 708 O O . ARG A 1 96 ? 2.751 -5.157 9.846 1.00 85.50 96 ARG A O 1
ATOM 715 N N . ARG A 1 97 ? 3.498 -3.237 8.936 1.00 82.12 97 ARG A N 1
ATOM 716 C CA . ARG A 1 97 ? 3.443 -2.453 10.171 1.00 82.12 97 ARG A CA 1
ATOM 717 C C . ARG A 1 97 ? 2.013 -2.324 10.694 1.00 82.12 97 ARG A C 1
ATOM 719 O O . ARG A 1 97 ? 1.792 -2.514 11.887 1.00 82.12 97 ARG A O 1
ATOM 726 N N . LEU A 1 98 ? 1.042 -2.102 9.804 1.00 83.75 98 LEU A N 1
ATOM 727 C CA . LEU A 1 98 ? -0.386 -2.083 10.136 1.00 83.75 98 LEU A CA 1
ATOM 728 C C . LEU A 1 98 ? -0.872 -3.417 10.715 1.00 83.75 98 LEU A C 1
ATOM 730 O O . LEU A 1 98 ? -1.619 -3.419 11.691 1.00 83.75 98 LEU A O 1
ATOM 734 N N . LEU A 1 99 ? -0.424 -4.542 10.154 1.00 81.06 99 LEU A N 1
ATOM 735 C CA . LEU A 1 99 ? -0.816 -5.882 10.598 1.00 81.06 99 LEU A CA 1
ATOM 736 C C . LEU A 1 99 ? -0.080 -6.372 11.854 1.00 81.06 99 LEU A C 1
ATOM 738 O O . LEU A 1 99 ? -0.599 -7.243 12.546 1.00 81.06 99 LEU A O 1
ATOM 742 N N . ARG A 1 100 ? 1.097 -5.822 12.184 1.00 76.06 100 ARG A N 1
ATOM 743 C CA . ARG A 1 100 ? 1.910 -6.230 13.349 1.00 76.06 100 ARG A CA 1
ATOM 744 C C . ARG A 1 100 ? 1.269 -5.867 14.704 1.00 76.06 100 ARG A C 1
ATOM 746 O O . ARG A 1 100 ? 1.857 -6.116 15.747 1.00 76.06 100 ARG A O 1
ATOM 753 N N . GLY A 1 101 ? 0.073 -5.275 14.724 1.00 58.72 101 GLY A N 1
ATOM 754 C CA . GLY A 1 101 ? -0.678 -4.963 15.949 1.00 58.72 101 GLY A CA 1
ATOM 755 C C . GLY A 1 101 ? -0.166 -3.743 16.728 1.00 58.72 101 GLY A C 1
ATOM 756 O O . GLY A 1 101 ? -0.928 -3.152 17.481 1.00 58.72 101 GLY A O 1
ATOM 757 N N . GLY A 1 102 ? 1.073 -3.296 16.489 1.00 58.53 102 GLY A N 1
ATOM 758 C CA . GLY A 1 102 ? 1.660 -2.096 17.106 1.00 58.53 102 GLY A CA 1
ATOM 759 C C . GLY A 1 102 ? 1.304 -0.771 16.420 1.00 58.53 102 GLY A C 1
ATOM 760 O O . GLY A 1 102 ? 1.453 0.291 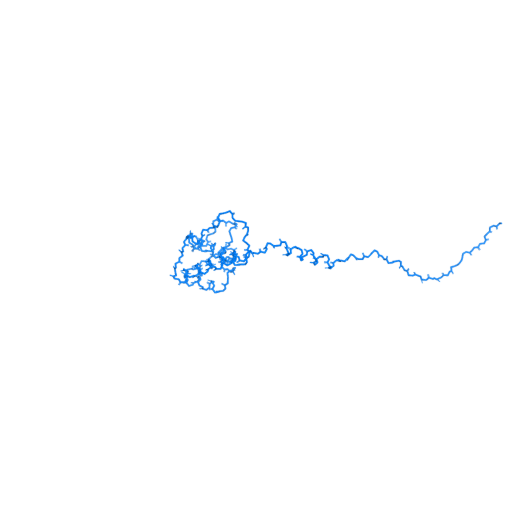17.020 1.00 58.53 102 GLY A O 1
ATOM 761 N N . ALA A 1 103 ? 0.791 -0.803 15.185 1.00 58.06 103 ALA A N 1
ATOM 762 C CA . ALA A 1 103 ? 0.396 0.406 14.460 1.00 58.06 103 ALA A CA 1
ATOM 763 C C . ALA A 1 103 ? -0.772 1.148 15.118 1.00 58.06 103 ALA A C 1
ATOM 765 O O . ALA A 1 103 ? -0.742 2.371 15.207 1.00 58.06 103 ALA A O 1
ATOM 766 N N . ALA A 1 104 ? -1.774 0.421 15.623 1.00 56.19 104 ALA A N 1
ATOM 767 C CA . ALA A 1 104 ? -2.884 1.014 16.370 1.00 56.19 104 ALA A CA 1
ATOM 768 C C . ALA A 1 104 ? -2.413 1.686 17.672 1.00 56.19 104 ALA A C 1
ATOM 770 O O . ALA A 1 104 ? -3.063 2.605 18.161 1.00 56.19 104 ALA A O 1
ATOM 771 N N . GLU A 1 105 ? -1.265 1.260 18.198 1.00 55.22 105 GLU A N 1
ATOM 772 C CA . GLU A 1 105 ? -0.636 1.825 19.387 1.00 55.22 105 GLU A CA 1
ATOM 773 C C . GLU A 1 105 ? 0.464 2.843 19.060 1.00 55.22 105 GLU A C 1
ATOM 775 O O . GLU A 1 105 ? 1.051 3.382 19.992 1.00 55.22 105 GLU A O 1
ATOM 780 N N . GLY A 1 106 ? 0.765 3.119 17.783 1.00 54.41 106 GLY A N 1
ATOM 781 C CA . GLY A 1 106 ? 1.846 4.027 17.375 1.00 54.41 106 GLY A CA 1
ATOM 782 C C . GLY A 1 106 ? 3.235 3.582 17.852 1.00 54.41 106 GLY A C 1
ATOM 783 O O . GLY A 1 106 ? 4.056 4.424 18.217 1.00 54.41 106 GLY A O 1
ATOM 784 N N . ARG A 1 107 ? 3.480 2.269 17.945 1.00 54.50 107 ARG A N 1
ATOM 785 C CA . ARG A 1 107 ? 4.731 1.700 18.465 1.00 54.50 107 ARG A CA 1
ATOM 786 C C . ARG A 1 107 ? 5.670 1.345 17.307 1.00 54.50 107 ARG A C 1
ATOM 788 O O . ARG A 1 107 ? 5.325 0.514 16.469 1.00 54.50 107 ARG A O 1
ATOM 795 N N . SER A 1 108 ? 6.843 1.980 17.260 1.00 56.38 108 SER A N 1
ATOM 796 C CA . SER A 1 108 ? 7.977 1.512 16.452 1.00 56.38 108 SER A CA 1
ATOM 797 C C . SER A 1 108 ? 8.850 0.642 17.342 1.00 56.38 108 SER A C 1
ATOM 799 O O . SER A 1 108 ? 9.415 1.156 18.304 1.00 56.38 108 SER A O 1
ATOM 801 N N . ASP A 1 109 ? 8.947 -0.654 17.054 1.00 54.06 109 ASP A N 1
ATOM 802 C CA . ASP A 1 109 ? 9.887 -1.531 17.769 1.00 54.06 109 ASP A CA 1
ATOM 803 C C . ASP A 1 109 ? 11.333 -1.338 17.280 1.00 54.06 109 ASP A C 1
ATOM 805 O O . ASP A 1 109 ? 12.268 -1.751 17.959 1.00 54.06 109 ASP A O 1
ATOM 809 N N . ASP A 1 110 ? 11.518 -0.698 16.121 1.00 59.59 110 ASP A N 1
ATOM 810 C CA . ASP A 1 110 ? 12.822 -0.476 15.506 1.00 59.59 110 ASP A CA 1
ATOM 811 C C . ASP A 1 110 ? 13.038 1.025 15.220 1.00 59.59 110 ASP A C 1
ATOM 813 O O . ASP A 1 110 ? 12.197 1.641 14.550 1.00 59.59 110 ASP A O 1
ATOM 817 N N . PRO A 1 111 ? 14.114 1.650 15.738 1.00 58.09 111 PRO A N 1
ATOM 818 C CA . PRO A 1 111 ? 14.451 3.045 15.456 1.00 58.09 111 PRO A CA 1
ATOM 819 C C . PRO A 1 111 ? 14.993 3.269 14.034 1.00 58.09 111 PRO A C 1
ATOM 821 O O . PRO A 1 111 ? 15.073 4.419 13.607 1.00 58.09 111 PRO A O 1
ATOM 824 N N . GLN A 1 112 ? 15.363 2.211 13.298 1.00 62.16 112 GLN A N 1
ATOM 825 C CA . GLN A 1 112 ? 15.752 2.312 11.885 1.00 62.16 112 GLN A CA 1
ATOM 826 C C . GLN A 1 112 ? 14.572 2.145 10.917 1.00 62.16 112 GLN A C 1
ATOM 828 O O . GLN A 1 112 ? 14.714 2.449 9.731 1.00 62.16 112 GLN A O 1
ATOM 833 N N . GLU A 1 113 ? 13.404 1.692 11.386 1.00 69.44 113 GLU A N 1
ATOM 834 C CA . GLU A 1 113 ? 12.222 1.623 10.530 1.00 69.44 113 GLU A CA 1
ATOM 835 C C . GLU A 1 113 ? 11.598 3.017 10.330 1.00 69.44 113 GLU A C 1
ATOM 837 O O . GLU A 1 113 ? 11.370 3.738 11.305 1.00 69.44 113 GLU A O 1
ATOM 842 N N . PRO A 1 114 ? 11.255 3.399 9.084 1.00 75.38 114 PRO A N 1
ATOM 843 C CA . PRO A 1 114 ? 10.520 4.629 8.820 1.00 75.38 114 PRO A CA 1
ATOM 844 C C . PRO A 1 114 ? 9.189 4.638 9.580 1.00 75.38 114 PRO A C 1
ATOM 846 O O . PRO A 1 114 ? 8.497 3.619 9.681 1.00 75.38 114 PRO A O 1
ATOM 849 N N . SER A 1 115 ? 8.823 5.811 10.105 1.00 82.69 115 SER A N 1
ATOM 850 C CA . SER A 1 115 ? 7.568 5.987 10.836 1.00 82.69 115 SER A CA 1
ATOM 851 C C . SER A 1 115 ? 6.363 5.635 9.961 1.00 82.69 115 SER A C 1
ATOM 853 O O . SER A 1 115 ? 6.402 5.743 8.730 1.00 82.69 115 SER A O 1
ATOM 855 N N . LEU A 1 116 ? 5.264 5.224 10.596 1.00 86.06 116 LEU A N 1
ATOM 856 C CA . LEU A 1 116 ? 4.025 4.888 9.894 1.00 86.06 116 LEU A CA 1
ATOM 857 C C . LEU A 1 116 ? 3.518 6.104 9.103 1.00 86.06 116 LEU A C 1
ATOM 859 O O . LEU A 1 116 ? 3.077 5.964 7.963 1.00 86.06 116 LEU A O 1
ATOM 863 N N . SER A 1 117 ? 3.677 7.299 9.665 1.00 87.00 117 SER A N 1
ATOM 864 C CA . SER A 1 117 ? 3.380 8.579 9.027 1.00 87.00 117 SER A CA 1
ATOM 865 C C . SER A 1 117 ? 4.270 8.862 7.817 1.00 87.00 117 SER A C 1
ATOM 867 O O . SER A 1 117 ? 3.747 9.270 6.781 1.00 87.00 117 SER A O 1
ATOM 869 N N . ALA A 1 118 ? 5.581 8.606 7.900 1.00 88.12 118 ALA A N 1
ATOM 870 C CA . ALA A 1 118 ? 6.492 8.780 6.767 1.00 88.12 118 ALA A CA 1
ATOM 871 C C . ALA A 1 118 ? 6.163 7.807 5.625 1.00 88.12 118 ALA A C 1
ATOM 873 O O . ALA A 1 118 ? 6.027 8.227 4.476 1.00 88.12 118 ALA A O 1
ATOM 874 N N . LEU A 1 119 ? 5.947 6.527 5.948 1.00 88.94 119 LEU A N 1
ATOM 875 C CA . LEU A 1 119 ? 5.529 5.509 4.981 1.00 88.94 119 LEU A CA 1
ATOM 876 C C . LEU A 1 119 ? 4.193 5.864 4.325 1.00 88.94 119 LEU A C 1
ATOM 878 O O . LEU A 1 119 ? 4.043 5.737 3.114 1.00 88.94 119 LEU A O 1
ATOM 882 N N . PHE A 1 120 ? 3.226 6.338 5.112 1.00 91.00 120 PHE A N 1
ATOM 883 C CA . PHE A 1 120 ? 1.936 6.763 4.586 1.00 91.00 120 PHE A CA 1
ATOM 884 C C . PHE A 1 120 ? 2.090 7.961 3.646 1.00 91.00 120 PHE A C 1
ATOM 886 O O . PHE A 1 120 ? 1.525 7.938 2.559 1.00 91.00 120 PHE A O 1
ATOM 893 N N . GLN A 1 121 ? 2.869 8.981 4.020 1.00 90.56 121 GLN A N 1
ATOM 894 C CA . GLN A 1 121 ? 3.088 10.185 3.206 1.00 90.56 121 GLN A CA 1
ATOM 895 C C . GLN A 1 121 ? 3.880 9.927 1.919 1.00 90.56 121 GLN A C 1
ATOM 897 O O . GLN A 1 121 ? 3.655 10.635 0.939 1.00 90.56 121 GLN A O 1
ATOM 902 N N . ALA A 1 122 ? 4.753 8.918 1.904 1.00 89.56 122 ALA A N 1
ATOM 903 C CA . ALA A 1 122 ? 5.508 8.512 0.720 1.00 89.56 122 ALA A CA 1
ATOM 904 C C . ALA A 1 122 ? 4.631 7.872 -0.375 1.00 89.56 122 ALA A C 1
ATOM 906 O O . ALA A 1 122 ? 5.073 7.740 -1.516 1.00 89.56 122 ALA A O 1
ATOM 907 N N . LEU A 1 123 ? 3.392 7.478 -0.054 1.00 90.44 123 LEU A N 1
ATOM 908 C CA . LEU A 1 123 ? 2.473 6.865 -1.009 1.00 90.44 123 LEU A CA 1
ATOM 909 C C . LEU A 1 123 ? 1.628 7.902 -1.778 1.00 90.44 123 LEU A C 1
ATOM 911 O O . LEU A 1 123 ? 1.217 8.927 -1.215 1.00 90.44 123 LEU A O 1
ATOM 915 N N . PRO A 1 124 ? 1.257 7.600 -3.038 1.00 90.94 124 PRO A N 1
ATOM 916 C CA . PRO A 1 124 ? 0.293 8.387 -3.806 1.00 90.94 124 PRO A CA 1
ATOM 917 C C . PRO A 1 124 ? -1.024 8.636 -3.055 1.00 90.94 124 PRO A C 1
ATOM 919 O O . PRO A 1 124 ? -1.480 7.809 -2.255 1.00 90.94 124 PRO A O 1
ATOM 922 N N . SER A 1 125 ? -1.669 9.776 -3.323 1.00 91.31 125 SER A N 1
ATOM 923 C CA . SER A 1 125 ? -2.947 10.179 -2.706 1.00 91.31 125 SER A CA 1
ATOM 924 C C . SER A 1 125 ? -4.036 9.117 -2.829 1.00 91.31 125 SER A C 1
ATOM 926 O O . SER A 1 125 ? -4.793 8.888 -1.887 1.00 91.31 125 SER A O 1
ATOM 928 N N . GLU A 1 126 ? -4.102 8.440 -3.968 1.00 91.00 126 GLU A N 1
ATOM 929 C CA . GLU A 1 126 ? -5.117 7.439 -4.288 1.00 91.00 126 GLU A CA 1
ATOM 930 C C . GLU A 1 126 ? -4.974 6.224 -3.368 1.00 91.00 126 GLU A C 1
ATOM 932 O O . GLU A 1 126 ? -5.961 5.727 -2.823 1.00 91.00 126 GLU A O 1
ATOM 937 N N . ILE A 1 127 ? -3.732 5.793 -3.130 1.00 91.44 127 ILE A N 1
ATOM 938 C CA . ILE A 1 127 ? -3.414 4.663 -2.253 1.00 91.44 127 ILE A CA 1
ATOM 939 C C . ILE A 1 127 ? -3.641 5.046 -0.798 1.00 91.44 127 ILE A C 1
ATOM 941 O O . ILE A 1 127 ? -4.253 4.281 -0.056 1.00 91.44 127 ILE A O 1
ATOM 945 N N . ARG A 1 128 ? -3.229 6.251 -0.392 1.00 92.19 128 ARG A N 1
ATOM 946 C CA . ARG A 1 128 ? -3.515 6.779 0.948 1.00 92.19 128 ARG A CA 1
ATOM 947 C C . ARG A 1 128 ? -5.013 6.785 1.248 1.00 92.19 128 ARG A C 1
ATOM 949 O O . ARG A 1 128 ? -5.433 6.303 2.297 1.00 92.19 128 ARG A O 1
ATOM 956 N N . ASN A 1 129 ? -5.825 7.260 0.306 1.00 91.75 129 ASN A N 1
ATOM 957 C CA . ASN A 1 129 ? -7.281 7.270 0.441 1.00 91.75 129 ASN A CA 1
ATOM 958 C C . ASN A 1 129 ? -7.862 5.852 0.516 1.00 91.75 129 ASN A C 1
ATOM 960 O O . ASN A 1 129 ? -8.766 5.603 1.315 1.00 91.75 129 ASN A O 1
ATOM 964 N N . LEU A 1 130 ? -7.339 4.915 -0.280 1.00 91.19 130 LEU A N 1
ATOM 965 C CA . LEU A 1 130 ? -7.737 3.509 -0.208 1.00 91.19 130 LEU A CA 1
ATOM 966 C C . LEU A 1 130 ? -7.408 2.901 1.161 1.00 91.19 130 LEU A C 1
ATOM 968 O O . LEU A 1 130 ? -8.251 2.230 1.749 1.00 91.19 130 LEU A O 1
ATOM 972 N N . LEU A 1 131 ? -6.217 3.175 1.692 1.00 91.06 131 LEU A N 1
ATOM 973 C CA . LEU A 1 131 ? -5.781 2.695 3.001 1.00 91.06 131 LEU A CA 1
ATOM 974 C C . LEU A 1 131 ? -6.650 3.246 4.133 1.00 91.06 131 LEU A C 1
ATOM 976 O O . LEU A 1 131 ? -7.047 2.485 5.007 1.00 91.06 131 LEU A O 1
ATOM 980 N N . LEU A 1 132 ? -7.011 4.532 4.101 1.00 90.56 132 LEU A N 1
ATOM 981 C CA . LEU A 1 132 ? -7.923 5.121 5.091 1.00 90.56 132 LEU A CA 1
ATOM 982 C C . LEU A 1 132 ? -9.320 4.482 5.057 1.00 90.56 132 LEU A C 1
ATOM 984 O O . LEU A 1 132 ? -9.968 4.370 6.094 1.00 90.56 132 LEU A O 1
ATOM 988 N N . ARG A 1 133 ? -9.779 4.040 3.880 1.00 89.25 133 ARG A N 1
ATOM 989 C CA . ARG A 1 133 ? -11.044 3.301 3.736 1.00 89.25 133 ARG A CA 1
ATOM 990 C 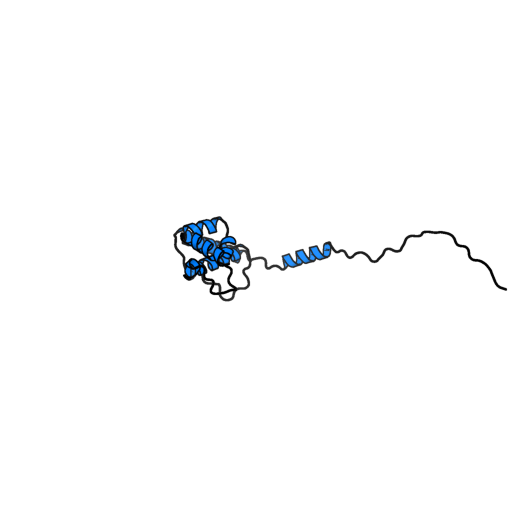C . ARG A 1 133 ? -10.927 1.858 4.226 1.00 89.25 133 ARG A C 1
ATOM 992 O O . ARG A 1 133 ? -11.833 1.380 4.898 1.00 89.25 133 ARG A O 1
ATOM 999 N N . ALA A 1 134 ? -9.827 1.181 3.898 1.00 87.56 134 ALA A N 1
ATOM 1000 C CA . ALA A 1 134 ? -9.576 -0.202 4.299 1.00 87.56 134 ALA A CA 1
ATOM 1001 C C . ALA A 1 134 ? -9.302 -0.335 5.808 1.00 87.56 134 ALA A C 1
ATOM 1003 O O . ALA A 1 134 ? -9.661 -1.340 6.417 1.00 87.56 134 ALA A O 1
ATOM 1004 N N . PHE A 1 135 ? -8.710 0.692 6.424 1.00 88.44 135 PHE A N 1
ATOM 1005 C CA . PHE A 1 135 ? -8.362 0.734 7.842 1.00 88.44 135 PHE A CA 1
ATOM 1006 C C . PHE A 1 135 ? -8.937 1.999 8.503 1.00 88.44 135 PHE A C 1
ATOM 1008 O O . PHE A 1 135 ? -8.227 2.993 8.652 1.00 88.44 135 PHE A O 1
ATOM 1015 N N . PRO A 1 136 ? -10.198 1.983 8.972 1.00 85.38 136 PRO A N 1
ATOM 1016 C CA . PRO A 1 136 ? -10.842 3.168 9.555 1.00 85.38 136 PRO A CA 1
ATOM 1017 C C . PRO A 1 136 ? -10.109 3.756 10.774 1.00 85.38 136 PRO A C 1
ATOM 1019 O O . PRO A 1 136 ? -10.189 4.950 11.050 1.00 85.38 136 PRO A O 1
ATOM 1022 N N . TRP A 1 137 ? -9.366 2.925 11.508 1.00 86.94 137 TRP A N 1
ATOM 1023 C CA . TRP A 1 137 ? -8.569 3.326 12.671 1.00 86.94 137 TRP A CA 1
ATOM 1024 C C . TRP A 1 137 ? -7.210 3.954 12.305 1.00 86.94 137 TRP A C 1
ATOM 1026 O O . TRP A 1 137 ? -6.555 4.532 13.175 1.00 86.94 137 TRP A O 1
ATOM 1036 N N . LEU A 1 138 ? -6.790 3.887 11.035 1.00 88.44 138 LEU A N 1
ATOM 1037 C CA . LEU A 1 138 ? -5.484 4.361 10.563 1.00 88.44 138 LEU A CA 1
ATOM 1038 C C . LEU A 1 138 ? -5.275 5.855 10.807 1.00 88.44 138 LEU A C 1
ATOM 1040 O O . LEU A 1 138 ? -4.200 6.271 11.229 1.00 88.44 138 LEU A O 1
ATOM 1044 N N . GLN A 1 139 ? -6.308 6.672 10.593 1.00 88.12 139 GLN A N 1
ATOM 1045 C CA . GLN A 1 139 ? -6.206 8.115 10.809 1.00 88.12 139 GLN A CA 1
ATOM 1046 C C . GLN A 1 139 ? -5.857 8.446 12.265 1.00 88.12 139 GLN A C 1
ATOM 1048 O O . GLN A 1 139 ? -5.019 9.307 12.528 1.00 88.12 139 GLN A O 1
ATOM 1053 N N . LYS A 1 140 ? -6.466 7.728 13.215 1.00 86.25 140 LYS A N 1
ATOM 1054 C CA . LYS A 1 140 ? -6.189 7.901 14.642 1.00 86.25 140 LYS A CA 1
ATOM 1055 C C . LYS A 1 140 ? -4.785 7.409 14.999 1.00 86.25 140 LYS A C 1
ATOM 1057 O O . LYS A 1 140 ? -4.097 8.069 15.770 1.00 86.25 140 LYS A O 1
ATOM 1062 N N . ALA A 1 141 ? -4.344 6.297 14.412 1.00 85.81 141 ALA A N 1
ATOM 1063 C CA . ALA A 1 141 ? -2.984 5.786 14.583 1.00 85.81 141 ALA A CA 1
ATOM 1064 C C . ALA A 1 141 ? -1.917 6.794 14.113 1.00 85.81 141 ALA A C 1
ATOM 1066 O O . ALA A 1 141 ? -0.987 7.088 14.861 1.00 85.81 141 ALA A O 1
ATOM 1067 N N . LEU A 1 142 ? -2.103 7.387 12.928 1.00 87.06 142 LEU A N 1
ATOM 1068 C CA . LEU A 1 142 ? -1.233 8.440 12.385 1.00 87.06 142 LEU A CA 1
ATOM 1069 C C . LEU A 1 142 ? -1.142 9.654 13.324 1.00 87.06 142 LEU A C 1
ATOM 1071 O O . LEU A 1 142 ? -0.057 10.162 13.587 1.00 87.06 142 LEU A O 1
ATOM 1075 N N . GLN A 1 143 ? -2.277 10.101 13.870 1.00 85.62 143 GLN A N 1
ATOM 1076 C CA . GLN A 1 143 ? -2.306 11.218 14.821 1.00 85.62 143 GLN A CA 1
ATOM 1077 C C . GLN A 1 143 ? -1.584 10.891 16.133 1.00 85.62 143 GLN A C 1
ATOM 1079 O O . GLN A 1 143 ? -0.881 11.745 16.667 1.00 85.62 143 GLN A O 1
ATOM 1084 N N . MET A 1 144 ? -1.749 9.674 16.658 1.00 83.75 144 MET A N 1
ATOM 1085 C CA . MET A 1 144 ? -1.085 9.262 17.897 1.00 83.75 144 MET A CA 1
ATOM 1086 C C . MET A 1 144 ? 0.432 9.144 17.731 1.00 83.75 144 MET A C 1
ATOM 1088 O O . MET A 1 144 ? 1.164 9.512 18.645 1.00 83.75 144 MET A O 1
ATOM 1092 N N . GLU A 1 145 ? 0.914 8.674 16.580 1.00 81.94 145 GLU A N 1
ATOM 1093 C CA . GLU A 1 145 ? 2.351 8.644 16.280 1.00 81.94 145 GLU A CA 1
ATOM 1094 C C . GLU A 1 145 ? 2.929 10.065 16.147 1.00 81.94 145 GLU A C 1
ATOM 1096 O O . GLU A 1 145 ? 3.992 10.348 16.699 1.00 81.94 145 GLU A O 1
ATOM 1101 N N . ALA A 1 146 ? 2.195 10.985 15.508 1.00 78.69 146 ALA A N 1
ATOM 1102 C CA . ALA A 1 146 ? 2.596 12.388 15.377 1.00 78.69 146 ALA A CA 1
ATOM 1103 C C . ALA A 1 146 ? 2.660 13.143 16.719 1.00 78.69 146 ALA A C 1
ATOM 1105 O O . ALA A 1 146 ? 3.421 14.091 16.843 1.00 78.69 146 ALA A O 1
ATOM 1106 N N . GLN A 1 147 ? 1.880 12.734 17.725 1.00 75.38 147 GLN A N 1
ATOM 1107 C CA . GLN A 1 147 ? 1.943 13.306 19.080 1.00 75.38 147 GLN A CA 1
ATOM 1108 C C . GLN A 1 147 ? 3.106 12.758 19.920 1.00 75.38 147 GLN A C 1
ATOM 1110 O O . GLN A 1 147 ? 3.386 13.289 20.993 1.00 75.38 147 GLN A O 1
ATOM 1115 N N . ARG A 1 148 ? 3.736 11.664 19.478 1.00 67.62 148 ARG A N 1
ATOM 1116 C CA . ARG A 1 148 ? 4.831 10.984 20.187 1.00 67.62 148 ARG A CA 1
ATOM 1117 C C . ARG A 1 148 ? 6.208 11.227 19.571 1.00 67.62 148 ARG A C 1
ATOM 1119 O O . ARG A 1 148 ? 7.194 10.855 20.201 1.00 67.62 148 ARG A O 1
ATOM 1126 N N . SER A 1 149 ? 6.250 11.775 18.356 1.00 56.88 149 SER A N 1
ATOM 1127 C CA . SER A 1 149 ? 7.473 12.172 17.642 1.00 56.88 149 SER A CA 1
ATOM 1128 C C . SER A 1 149 ? 7.838 13.610 17.985 1.00 56.88 149 SER A C 1
ATOM 1130 O O . SER A 1 149 ? 9.051 13.893 18.059 1.00 56.88 149 SER A O 1
#